Protein AF-A0A812YTY1-F1 (afdb_monomer_lite)

Foldseek 3Di:
DWKWWFFDDDDDDDDDDDDDDDDPPPPPPPDRPRDIDDDPAWDKDADQAWWWTWTKFWFAWWQFEAALKFGTGTWAIDTDGGDTDHHRDIWTWHHWHYWAYFHNPDDQLDWGWTGWICWTDTHPDIIKTIWTITYNNRQAIGDISYTTHGGPPD

Sequence (154 aa):
KFLLALQLASAVKFRAVSNSSAEIDTFVDNYRRSEVVQFTESGTWEADFTGCLEVLVVGGGGGGGGRSGGGGAGGGLIHHPCYQVTKGTKYDVVVGAGGDGGKGNAGLGQKSDGKSGQDSKFADLVAKGGGGGGSDGTKKGKNGGSGGGGKYGK

Structure (mmCIF, N/CA/C/O backbone):
data_AF-A0A812YTY1-F1
#
_entry.id   AF-A0A812YTY1-F1
#
loop_
_atom_site.group_PDB
_atom_site.id
_atom_site.type_symbol
_atom_site.label_atom_id
_atom_site.label_alt_id
_atom_site.label_comp_id
_atom_site.label_asym_id
_atom_site.label_entity_id
_atom_site.label_seq_id
_atom_site.pdbx_PDB_ins_code
_atom_site.Cartn_x
_atom_site.Cartn_y
_atom_site.Cartn_z
_atom_site.occupancy
_atom_site.B_iso_or_equiv
_atom_site.auth_seq_id
_atom_site.auth_comp_id
_atom_site.auth_asym_id
_atom_site.auth_atom_id
_atom_site.pdbx_PDB_model_num
ATOM 1 N N . LYS A 1 1 ? -2.592 3.374 -3.216 1.00 37.31 1 LYS A N 1
ATOM 2 C CA . LYS A 1 1 ? -3.836 4.111 -2.875 1.00 37.31 1 LYS A CA 1
ATOM 3 C C . LYS A 1 1 ? -4.658 3.171 -2.010 1.00 37.31 1 LYS A C 1
ATOM 5 O O . LYS A 1 1 ? -4.946 2.081 -2.481 1.00 37.31 1 LYS A O 1
ATOM 10 N N . PHE A 1 2 ? -4.909 3.539 -0.760 1.00 42.16 2 PHE A N 1
ATOM 11 C CA . PHE A 1 2 ? -5.519 2.692 0.269 1.00 42.16 2 PHE A CA 1
ATOM 12 C C . PHE A 1 2 ? -6.895 3.260 0.623 1.00 42.16 2 PHE A C 1
ATOM 14 O O . PHE A 1 2 ? -7.041 4.478 0.601 1.00 42.16 2 PHE A O 1
ATOM 21 N N . LEU A 1 3 ? -7.887 2.428 0.936 1.00 39.59 3 LEU A N 1
ATOM 22 C CA . LEU A 1 3 ? -9.234 2.889 1.288 1.00 39.59 3 LEU A CA 1
ATOM 23 C C . LEU A 1 3 ? -9.651 2.184 2.587 1.00 39.59 3 LEU A C 1
ATOM 25 O O . LEU A 1 3 ? -9.839 0.976 2.578 1.00 39.59 3 LEU A O 1
ATOM 29 N N . LEU A 1 4 ? -9.752 2.884 3.717 1.00 44.88 4 LEU A N 1
ATOM 30 C CA . LEU A 1 4 ? -10.325 2.312 4.941 1.00 44.88 4 LEU A CA 1
ATOM 31 C C . LEU A 1 4 ? -11.808 2.682 4.961 1.00 44.88 4 LEU A C 1
ATOM 33 O O . LEU A 1 4 ? -12.124 3.864 5.044 1.00 44.88 4 LEU A O 1
ATOM 37 N N . ALA A 1 5 ? -12.717 1.716 4.857 1.00 40.62 5 ALA A N 1
ATOM 38 C CA . ALA A 1 5 ? -14.149 1.974 4.984 1.00 40.62 5 ALA A CA 1
ATOM 39 C C . ALA A 1 5 ? -14.580 1.643 6.419 1.00 40.62 5 ALA A C 1
ATOM 41 O O . ALA A 1 5 ? -14.671 0.484 6.807 1.00 40.62 5 ALA A O 1
ATOM 42 N N . LEU A 1 6 ? -14.811 2.659 7.249 1.00 41.03 6 LEU A N 1
ATOM 43 C CA . LEU A 1 6 ? -15.342 2.471 8.596 1.00 41.03 6 LEU A CA 1
ATOM 44 C C . LEU A 1 6 ? -16.842 2.190 8.476 1.00 41.03 6 LEU A C 1
ATOM 46 O O . LEU A 1 6 ? -17.587 3.046 8.004 1.00 41.03 6 LEU A O 1
ATOM 50 N N . GLN A 1 7 ? -17.313 1.030 8.929 1.00 40.16 7 GLN A N 1
ATOM 51 C CA . GLN A 1 7 ? -18.743 0.789 9.120 1.00 40.16 7 GLN A CA 1
ATOM 52 C C . GLN A 1 7 ? -18.986 0.406 10.581 1.00 40.16 7 GLN A C 1
ATOM 54 O O . GLN A 1 7 ? -18.857 -0.751 10.970 1.00 40.16 7 GLN A O 1
ATOM 59 N N . LEU A 1 8 ? -19.295 1.406 11.413 1.00 42.84 8 LEU A N 1
ATOM 60 C CA . LEU A 1 8 ? -19.489 1.229 12.853 1.00 42.84 8 LEU A CA 1
ATOM 61 C C . LEU A 1 8 ? -20.870 0.661 13.182 1.00 42.84 8 LEU A C 1
ATOM 63 O O . LEU A 1 8 ? -21.896 1.212 12.779 1.00 42.84 8 LEU A O 1
ATOM 67 N N . ALA A 1 9 ? -20.900 -0.410 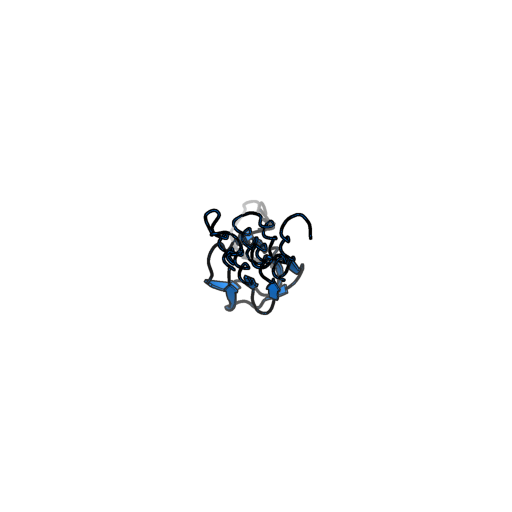13.975 1.00 41.91 9 ALA A N 1
ATOM 68 C CA . ALA A 1 9 ? -22.123 -0.937 14.566 1.00 41.91 9 ALA A CA 1
ATOM 69 C C . ALA A 1 9 ? -22.506 -0.157 15.847 1.00 41.91 9 ALA A C 1
ATOM 71 O O . ALA A 1 9 ? -21.745 -0.096 16.807 1.00 41.91 9 ALA A O 1
ATOM 72 N N . SER A 1 10 ? -23.706 0.434 15.792 1.00 45.94 10 SER A N 1
ATOM 73 C CA . SER A 1 10 ? -24.589 1.040 16.810 1.00 45.94 10 SER A CA 1
ATOM 74 C C . SER A 1 10 ? -24.168 1.050 18.295 1.00 45.94 10 SER A C 1
ATOM 76 O O . SER A 1 10 ? -24.121 0.007 18.943 1.00 45.94 10 SER A O 1
ATOM 78 N N . ALA A 1 11 ? -24.101 2.248 18.893 1.00 41.00 11 ALA A N 1
ATOM 79 C CA . ALA A 1 11 ? -24.299 2.452 20.332 1.00 41.00 11 ALA A CA 1
ATOM 80 C C . ALA A 1 11 ? -25.338 3.562 20.577 1.00 41.00 11 ALA A C 1
ATOM 82 O O . ALA A 1 11 ? -25.187 4.688 20.106 1.00 41.00 11 ALA A O 1
ATOM 83 N N . VAL A 1 12 ? -26.393 3.233 21.328 1.00 37.69 12 VAL A N 1
ATOM 84 C CA . VAL A 1 12 ? -27.482 4.148 21.700 1.00 37.69 12 VAL A CA 1
ATOM 85 C C . VAL A 1 12 ? -27.054 4.957 22.923 1.00 37.69 12 VAL A C 1
ATOM 87 O O . VAL A 1 12 ? -26.689 4.377 23.945 1.00 37.69 12 VAL A O 1
ATOM 90 N N . LYS A 1 13 ? -27.114 6.292 22.859 1.00 43.34 13 LYS A N 1
ATOM 91 C CA . LYS A 1 13 ? -26.911 7.151 24.035 1.00 43.34 13 LYS A CA 1
ATOM 92 C C . LYS A 1 13 ? -28.178 7.952 24.314 1.00 43.34 13 LYS A C 1
ATOM 94 O O . LYS A 1 13 ? -28.502 8.881 23.585 1.00 43.34 13 LYS A O 1
ATOM 99 N N . PHE A 1 14 ? -28.880 7.597 25.386 1.00 39.19 14 PHE A N 1
ATOM 100 C CA . PHE A 1 14 ? -30.018 8.362 25.888 1.00 39.19 14 PHE A CA 1
ATOM 101 C C . PHE A 1 14 ? -29.511 9.520 26.752 1.00 39.19 14 PHE A C 1
ATOM 103 O O . PHE A 1 14 ? -28.747 9.304 27.694 1.00 39.19 14 PHE A O 1
ATOM 110 N N . ARG A 1 15 ? -29.949 10.749 26.469 1.00 45.38 15 ARG A N 1
ATOM 111 C CA . ARG A 1 15 ? -29.855 11.856 27.426 1.00 45.38 15 ARG A CA 1
ATOM 112 C C . ARG A 1 15 ? -31.270 12.308 27.751 1.00 45.38 15 ARG A C 1
ATOM 114 O O . ARG A 1 15 ? -31.932 12.897 26.907 1.00 45.38 15 ARG A O 1
ATOM 121 N N . ALA A 1 16 ? -31.730 12.019 28.964 1.00 34.53 16 ALA A N 1
ATOM 122 C CA . ALA A 1 16 ? -32.980 12.578 29.454 1.00 34.53 16 ALA A CA 1
ATOM 123 C C . ALA A 1 16 ? -32.781 14.078 29.724 1.00 34.53 16 ALA A C 1
ATOM 125 O O . ALA A 1 16 ? -31.892 14.461 30.485 1.00 34.53 16 ALA A O 1
ATOM 126 N N . VAL A 1 17 ? -33.600 14.918 29.094 1.00 43.62 17 VAL A N 1
ATOM 127 C CA . VAL A 1 17 ? -33.818 16.306 29.508 1.00 43.62 17 VAL A CA 1
ATOM 128 C C . VAL A 1 17 ? -35.275 16.384 29.933 1.00 43.62 17 VAL A C 1
ATOM 130 O O . VAL A 1 17 ? -36.168 16.181 29.117 1.00 43.62 17 VAL A O 1
ATOM 133 N N . SER A 1 18 ? -35.529 16.622 31.216 1.00 51.03 18 SER A N 1
ATOM 134 C CA . SER A 1 18 ? -36.877 16.901 31.701 1.00 51.03 18 SER A CA 1
ATOM 135 C C . SER A 1 18 ? -37.107 18.410 31.711 1.00 51.03 18 SER A C 1
ATOM 137 O O . SER A 1 18 ? -36.441 19.106 32.476 1.00 51.03 18 SER A O 1
ATOM 139 N N . ASN A 1 19 ? -38.053 18.906 30.909 1.00 39.06 19 ASN A N 1
ATOM 140 C CA . ASN A 1 19 ? -39.060 19.852 31.397 1.00 39.06 19 ASN A CA 1
ATOM 141 C C . ASN A 1 19 ? -40.196 20.100 30.392 1.00 39.06 19 ASN A C 1
ATOM 143 O O . ASN A 1 19 ? -39.958 20.328 29.214 1.00 39.06 19 ASN A O 1
ATOM 147 N N . SER A 1 20 ? -41.414 20.053 30.943 1.00 46.59 20 SER A N 1
ATOM 148 C CA . SER A 1 20 ? -42.704 20.606 30.496 1.00 46.59 20 SER A CA 1
ATOM 149 C C . SER A 1 20 ? -43.055 20.651 28.994 1.00 46.59 20 SER A C 1
ATOM 151 O O . SER A 1 20 ? -42.545 21.471 28.239 1.00 46.59 20 SER A O 1
ATOM 153 N N . SER A 1 21 ? -44.085 19.864 28.651 1.00 48.25 21 SER A N 1
ATOM 154 C CA . SER A 1 21 ? -45.193 20.187 27.726 1.00 48.25 21 SER A CA 1
ATOM 155 C C . SER A 1 21 ? -44.910 20.548 26.260 1.00 48.25 21 SER A C 1
ATOM 157 O O . SER A 1 21 ? -45.734 21.230 25.655 1.00 48.25 21 SER A O 1
ATOM 159 N N . ALA A 1 22 ? -43.832 20.067 25.649 1.00 41.19 22 ALA A N 1
ATOM 160 C CA . ALA A 1 22 ? -43.678 20.123 24.194 1.00 41.19 22 ALA A CA 1
ATOM 161 C C . ALA A 1 22 ? -43.409 18.719 23.652 1.00 41.19 22 ALA A C 1
ATOM 163 O O . ALA A 1 22 ? -42.606 17.980 24.224 1.00 41.19 22 ALA A O 1
ATOM 164 N N . GLU A 1 23 ? -44.137 18.342 22.599 1.00 38.59 23 GLU A N 1
ATOM 165 C CA . GLU A 1 23 ? -43.997 17.062 21.907 1.00 38.59 23 GLU A CA 1
ATOM 166 C C . GLU A 1 23 ? -42.523 16.781 21.613 1.00 38.59 23 GLU A C 1
ATOM 168 O O . GLU A 1 23 ? -41.834 17.563 20.956 1.00 38.59 23 GLU A O 1
ATOM 173 N N . ILE A 1 24 ? -42.029 15.664 22.144 1.00 43.47 24 ILE A N 1
ATOM 174 C CA . ILE A 1 24 ? -40.699 15.177 21.813 1.00 43.47 24 ILE A CA 1
ATOM 175 C C . ILE A 1 24 ? -40.827 14.524 20.440 1.00 43.47 24 ILE A C 1
ATOM 177 O O . ILE A 1 24 ? -41.138 13.337 20.335 1.00 43.47 24 ILE A O 1
ATO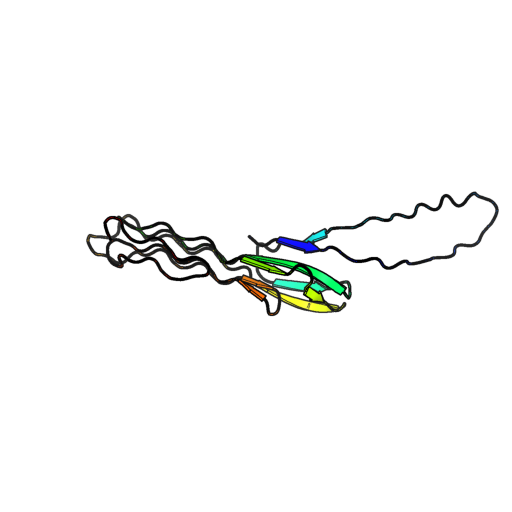M 181 N N . ASP A 1 25 ? -40.581 15.308 19.394 1.00 40.66 25 ASP A N 1
ATOM 182 C CA . ASP A 1 25 ? -40.169 14.754 18.112 1.00 40.66 25 ASP A CA 1
ATOM 183 C C . ASP A 1 25 ? -38.796 14.115 18.338 1.00 40.66 25 ASP A C 1
ATOM 185 O O . ASP A 1 25 ? -37.765 14.780 18.485 1.00 40.66 25 ASP A O 1
ATOM 189 N N . THR A 1 26 ? -38.799 12.798 18.519 1.00 42.69 26 THR A N 1
ATOM 190 C CA . THR A 1 26 ? -37.569 12.026 18.652 1.00 42.69 26 THR A CA 1
ATOM 191 C C . THR A 1 26 ? -36.920 11.972 17.278 1.00 42.69 26 THR A C 1
ATOM 193 O O . THR A 1 26 ? -37.087 11.008 16.537 1.00 42.69 26 THR A O 1
ATOM 196 N N . PHE A 1 27 ? -36.126 12.990 16.942 1.00 41.47 27 PHE A N 1
ATOM 197 C CA . PHE A 1 27 ? -35.129 12.855 15.887 1.00 41.47 27 PHE A CA 1
ATOM 198 C C . PHE A 1 27 ? -34.069 11.861 16.371 1.00 41.47 27 PHE A C 1
ATOM 200 O O . PHE A 1 27 ? -33.058 12.198 16.988 1.00 41.47 27 PHE A O 1
ATOM 207 N N . VAL A 1 28 ? -34.353 10.579 16.147 1.00 47.62 28 VAL A N 1
ATOM 208 C CA . VAL A 1 28 ? -33.346 9.530 16.155 1.00 47.62 28 VAL A CA 1
ATOM 209 C C . VAL A 1 28 ? -32.536 9.735 14.887 1.00 47.62 28 VAL A C 1
ATOM 211 O O . VAL A 1 28 ? -32.875 9.202 13.830 1.00 47.62 28 VAL A O 1
ATOM 214 N N . ASP A 1 29 ? -31.450 10.495 14.983 1.00 45.25 29 ASP A N 1
ATOM 215 C CA . ASP A 1 29 ? -30.431 10.482 13.941 1.00 45.25 29 ASP A CA 1
ATOM 216 C C . ASP A 1 29 ? -29.727 9.115 13.973 1.00 45.25 29 ASP A C 1
ATOM 218 O O . ASP A 1 29 ? -28.633 8.942 14.509 1.00 45.25 29 ASP A O 1
ATOM 222 N N . ASN A 1 30 ? -30.375 8.109 13.378 1.00 45.28 30 ASN A N 1
ATOM 223 C CA . ASN A 1 30 ? -29.799 6.827 12.976 1.00 45.28 30 ASN A CA 1
ATOM 224 C C . ASN A 1 30 ? -28.844 7.046 11.794 1.00 45.28 30 ASN A C 1
ATOM 226 O O . ASN A 1 30 ? -28.986 6.433 10.734 1.00 45.28 30 ASN A O 1
ATOM 230 N N . TYR A 1 31 ? -27.864 7.937 11.932 1.00 39.31 31 TYR A N 1
ATOM 231 C CA . TYR A 1 31 ? -26.844 8.053 10.907 1.00 39.31 31 TYR A CA 1
ATOM 232 C C . TYR A 1 31 ? -25.882 6.875 11.056 1.00 39.31 31 TYR A C 1
ATOM 234 O O . TYR A 1 31 ? -25.001 6.865 11.916 1.00 39.31 31 TYR A O 1
ATOM 242 N N . ARG A 1 32 ? -26.028 5.878 10.173 1.00 49.00 32 ARG A N 1
ATOM 243 C CA . ARG A 1 32 ? -24.898 5.043 9.751 1.00 49.00 32 ARG A CA 1
ATOM 244 C C . ARG A 1 32 ? -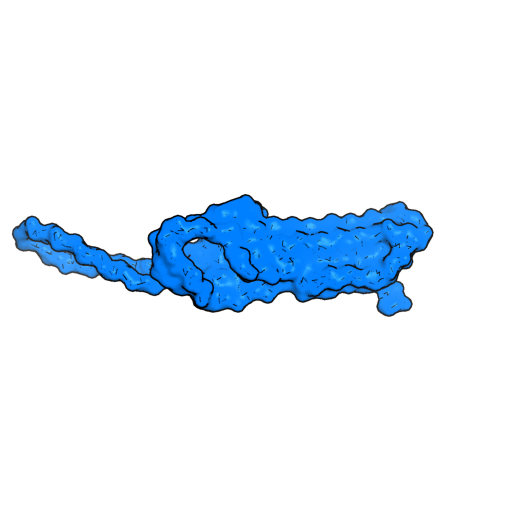23.846 5.989 9.178 1.00 49.00 32 ARG A C 1
ATOM 246 O O . ARG A 1 32 ? -23.849 6.271 7.984 1.00 49.00 32 ARG A O 1
ATOM 253 N N . ARG A 1 33 ? -22.966 6.531 10.017 1.00 49.97 33 ARG A N 1
ATOM 254 C CA . ARG A 1 33 ? -21.758 7.179 9.516 1.00 49.97 33 ARG A CA 1
ATOM 255 C C . ARG A 1 33 ? -20.838 6.071 9.028 1.00 49.97 33 ARG A C 1
ATOM 257 O O . ARG A 1 33 ? -20.133 5.448 9.814 1.00 49.97 33 ARG A O 1
ATOM 264 N N . SER A 1 34 ? -20.907 5.792 7.731 1.00 54.06 34 SER A N 1
ATOM 265 C CA . SER A 1 34 ? -19.803 5.151 7.035 1.00 54.06 34 SER A CA 1
ATOM 266 C C . SER A 1 34 ? -18.759 6.231 6.777 1.00 54.06 34 SER A C 1
ATOM 268 O O . SER A 1 34 ? -18.911 7.036 5.855 1.00 54.06 34 SER A O 1
ATOM 270 N N . GLU A 1 35 ? -17.756 6.325 7.640 1.00 68.69 35 GLU A N 1
ATOM 271 C CA . GLU A 1 35 ? -16.650 7.253 7.432 1.00 68.69 35 GLU A CA 1
ATOM 272 C C . GLU A 1 35 ? -15.541 6.522 6.683 1.00 68.69 35 GLU A C 1
ATOM 274 O O . GLU A 1 35 ? -15.022 5.512 7.142 1.00 68.69 35 GLU A O 1
ATOM 279 N N . VAL A 1 36 ? -15.188 6.985 5.488 1.00 74.88 36 VAL A N 1
ATOM 280 C CA . VAL A 1 36 ? -14.049 6.412 4.770 1.00 74.88 36 VAL A CA 1
ATOM 281 C C . VAL A 1 36 ? -12.809 7.204 5.156 1.00 74.88 36 VAL A C 1
ATOM 283 O O . VAL A 1 36 ? -12.702 8.385 4.831 1.00 74.88 36 VAL A O 1
ATOM 286 N N . VAL A 1 37 ? -11.862 6.552 5.824 1.00 81.25 37 VAL A N 1
ATOM 287 C CA . VAL A 1 37 ? -10.561 7.136 6.150 1.00 81.25 37 VAL A CA 1
ATOM 288 C C . VAL A 1 37 ? -9.555 6.663 5.104 1.00 81.25 37 VAL A C 1
ATOM 290 O O . VAL A 1 37 ? -9.265 5.480 4.968 1.00 81.25 37 VAL A O 1
ATOM 293 N N . GLN A 1 38 ? -9.004 7.573 4.312 1.00 83.19 38 GLN A N 1
ATOM 294 C CA . GLN A 1 38 ? -8.022 7.217 3.290 1.00 83.19 38 GLN A CA 1
ATOM 295 C C . GLN A 1 38 ? -6.627 7.682 3.700 1.00 83.19 38 GLN A C 1
ATOM 297 O O . GLN A 1 38 ? -6.408 8.855 3.985 1.00 83.19 38 GLN A O 1
ATOM 302 N N . PHE A 1 39 ? -5.665 6.762 3.627 1.00 84.12 39 PHE A N 1
ATOM 303 C CA . PHE A 1 39 ? -4.251 7.062 3.814 1.00 84.12 39 PHE A CA 1
ATOM 304 C C . PHE A 1 39 ? -3.551 7.114 2.455 1.00 84.12 39 PHE A C 1
ATOM 306 O O . PHE A 1 39 ? -3.518 6.134 1.700 1.00 84.12 39 PHE A O 1
ATOM 313 N N . THR A 1 40 ? -2.997 8.280 2.124 1.00 84.38 40 THR A N 1
ATOM 314 C CA . THR A 1 40 ? -2.077 8.466 0.988 1.00 84.38 40 THR A CA 1
ATOM 315 C C . THR A 1 40 ? -0.620 8.546 1.424 1.00 84.38 40 THR A C 1
ATOM 317 O O . THR A 1 40 ? 0.265 8.428 0.583 1.00 84.38 40 THR A O 1
ATOM 320 N N . GLU A 1 41 ? -0.387 8.688 2.726 1.00 84.62 41 GLU A N 1
ATOM 321 C CA . GLU A 1 41 ? 0.919 8.715 3.372 1.00 84.62 41 GLU A CA 1
ATOM 322 C C . GLU A 1 41 ? 0.883 7.822 4.617 1.00 84.62 41 GLU A C 1
ATOM 324 O O . GLU A 1 41 ? -0.187 7.553 5.172 1.00 84.62 41 GLU A O 1
ATOM 329 N N . SER A 1 42 ? 2.048 7.321 5.023 1.00 90.19 42 SER A N 1
ATOM 330 C CA . SER A 1 42 ? 2.182 6.494 6.224 1.00 90.19 42 SER A CA 1
ATOM 331 C C . SER A 1 42 ? 1.928 7.310 7.491 1.00 90.19 42 SER A C 1
ATOM 333 O O . SER A 1 42 ? 2.213 8.504 7.544 1.00 90.19 42 SER A O 1
ATOM 335 N N . GLY A 1 43 ? 1.449 6.646 8.536 1.00 90.44 43 GLY A N 1
ATOM 336 C CA . GLY A 1 43 ? 1.165 7.277 9.813 1.00 90.44 43 GLY A CA 1
ATOM 337 C C . GLY A 1 43 ? 0.563 6.296 10.805 1.00 90.44 43 GLY A C 1
ATOM 338 O O . GLY A 1 43 ? 0.826 5.093 10.768 1.00 90.44 43 GLY A O 1
ATOM 339 N N . THR A 1 44 ? -0.272 6.821 11.688 1.00 89.50 44 THR A N 1
ATOM 340 C CA . THR A 1 44 ? -0.938 6.041 12.725 1.00 89.50 44 THR A CA 1
ATOM 341 C C . THR A 1 44 ? -2.410 6.412 12.745 1.00 89.50 44 THR A C 1
ATOM 343 O O . THR A 1 44 ? -2.755 7.589 12.653 1.00 89.50 44 THR A O 1
ATOM 346 N N . TRP A 1 45 ? -3.270 5.410 12.880 1.00 92.31 45 TRP A N 1
ATOM 347 C CA . TRP A 1 45 ? -4.701 5.590 13.088 1.00 92.31 45 TRP A CA 1
ATOM 348 C C . TRP A 1 45 ? -5.059 5.160 14.509 1.00 92.31 45 TRP A C 1
ATOM 350 O O . TRP A 1 45 ? -4.723 4.052 14.919 1.00 92.31 45 TRP A O 1
ATOM 360 N N . GLU A 1 46 ? -5.708 6.029 15.277 1.00 92.12 46 GLU A N 1
ATOM 361 C CA . GLU A 1 46 ? -6.206 5.695 16.613 1.00 92.12 46 GLU A CA 1
ATOM 362 C C . GLU A 1 46 ? -7.699 5.387 16.531 1.00 92.12 46 GLU A C 1
ATOM 364 O O . GLU A 1 46 ? -8.473 6.205 16.036 1.00 92.12 46 GLU A O 1
ATOM 369 N N . ALA A 1 47 ? -8.103 4.210 17.007 1.00 88.75 47 ALA A N 1
ATOM 370 C CA . ALA A 1 47 ? -9.506 3.824 16.997 1.00 88.75 47 ALA A CA 1
ATOM 371 C C . ALA A 1 47 ? -10.301 4.644 18.020 1.00 88.75 47 ALA A C 1
ATOM 373 O O . ALA A 1 47 ? -10.005 4.631 19.214 1.00 88.75 47 ALA A O 1
ATOM 374 N N . ASP A 1 48 ? -11.370 5.305 17.591 1.00 86.44 48 ASP A N 1
ATOM 375 C CA . ASP A 1 48 ? -12.291 6.044 18.463 1.00 86.44 48 ASP A CA 1
ATOM 376 C C . ASP A 1 48 ? -13.433 5.165 19.019 1.00 86.44 48 ASP A C 1
ATOM 378 O O . ASP A 1 48 ? -14.213 5.599 19.880 1.00 86.44 48 ASP A O 1
ATOM 382 N N . PHE A 1 49 ? -13.468 3.893 18.612 1.00 85.00 49 PHE A N 1
ATOM 383 C CA . PHE A 1 49 ? -14.455 2.881 18.984 1.00 85.00 49 PHE A CA 1
ATOM 384 C C . PHE A 1 49 ? -13.823 1.494 19.186 1.00 85.00 49 PHE A C 1
ATOM 386 O O . PHE A 1 49 ? -12.703 1.227 18.756 1.00 85.00 49 PHE A O 1
ATOM 393 N N . THR A 1 50 ? -14.581 0.601 19.826 1.00 87.75 50 THR A N 1
ATOM 394 C CA . THR A 1 50 ? -14.281 -0.835 19.891 1.00 87.75 50 THR A CA 1
ATOM 395 C C . THR A 1 50 ? -15.286 -1.580 19.027 1.00 87.75 50 THR A C 1
ATOM 397 O O . THR A 1 50 ? -16.490 -1.374 19.189 1.00 87.75 50 THR A O 1
ATOM 400 N N . GLY A 1 51 ? -14.818 -2.446 18.132 1.00 87.62 51 GLY A N 1
ATOM 401 C CA . GLY A 1 51 ? -15.692 -3.258 17.294 1.00 87.62 51 GLY A CA 1
ATOM 402 C C . GLY A 1 51 ? -15.069 -3.653 15.963 1.00 87.62 51 GLY A C 1
ATOM 403 O O . GLY A 1 51 ? -13.857 -3.751 15.818 1.00 87.62 51 GLY A O 1
ATOM 404 N N . CYS A 1 52 ? -15.939 -3.893 14.991 1.00 86.06 52 CYS A N 1
ATOM 405 C CA . CYS A 1 52 ? -15.593 -4.348 13.654 1.00 86.06 52 CYS A CA 1
ATOM 406 C C . CYS A 1 52 ? -15.256 -3.166 12.727 1.00 86.06 52 CYS A C 1
ATOM 408 O O . CYS A 1 52 ? -16.036 -2.220 12.632 1.00 86.06 52 CYS A O 1
ATOM 410 N N . LEU A 1 53 ? -14.122 -3.245 12.032 1.00 85.00 53 LEU A N 1
ATOM 411 C CA . LEU A 1 53 ? -13.660 -2.306 11.009 1.00 85.00 53 LEU A CA 1
ATOM 412 C C . LEU A 1 53 ? -13.476 -3.042 9.676 1.00 85.00 53 LEU A C 1
ATOM 414 O O . LEU A 1 53 ? -12.797 -4.066 9.633 1.00 85.00 53 LEU A O 1
ATOM 418 N N . GLU A 1 54 ? -14.011 -2.519 8.576 1.00 88.69 54 GLU A N 1
ATOM 419 C CA . GLU A 1 54 ? -13.695 -3.041 7.245 1.00 88.69 54 GLU A CA 1
ATOM 420 C C . GLU A 1 54 ? -12.387 -2.416 6.736 1.00 88.69 54 GLU A C 1
ATOM 422 O O . GLU A 1 54 ? -12.211 -1.197 6.690 1.00 88.69 54 GLU A O 1
ATOM 427 N N . VAL A 1 55 ? -11.433 -3.269 6.365 1.00 89.50 55 VAL A N 1
ATOM 428 C CA . VAL A 1 55 ? -10.089 -2.846 5.964 1.00 89.50 55 VAL A CA 1
ATOM 429 C C . VAL A 1 55 ? -9.797 -3.314 4.549 1.00 89.50 55 VAL A C 1
ATOM 431 O O . VAL A 1 55 ? -9.883 -4.504 4.248 1.00 89.50 55 VAL A O 1
ATOM 434 N N . LEU A 1 56 ? -9.382 -2.386 3.689 1.00 92.38 56 LEU A N 1
ATOM 435 C CA . LEU A 1 56 ? -8.834 -2.697 2.375 1.00 92.38 56 LEU A CA 1
ATOM 436 C C . LEU A 1 56 ? -7.389 -2.203 2.281 1.00 92.38 56 LEU A C 1
ATOM 438 O O . LEU A 1 56 ? -7.130 -1.002 2.218 1.00 92.38 56 LEU A O 1
ATOM 442 N N . VAL A 1 57 ? -6.453 -3.147 2.212 1.00 94.25 57 VAL A N 1
ATOM 443 C CA . VAL A 1 57 ? -5.015 -2.895 2.106 1.00 94.25 57 VAL A CA 1
ATOM 444 C C . VAL A 1 57 ? -4.555 -3.125 0.676 1.00 94.25 57 VAL A C 1
ATOM 446 O O . VAL A 1 57 ? -4.744 -4.215 0.146 1.00 94.25 57 VAL A O 1
ATOM 449 N N . VAL A 1 58 ? -3.923 -2.132 0.047 1.00 94.94 58 VAL A N 1
ATOM 450 C CA . VAL A 1 58 ? -3.418 -2.252 -1.334 1.00 94.94 58 VAL A CA 1
ATOM 451 C C . VAL A 1 58 ? -1.957 -1.836 -1.401 1.00 94.94 58 VAL A C 1
ATOM 453 O O . VAL A 1 58 ? -1.638 -0.687 -1.102 1.00 94.94 58 VAL A O 1
ATOM 456 N N . GLY A 1 59 ? -1.087 -2.756 -1.822 1.00 94.50 59 GLY A N 1
ATOM 457 C CA . GLY A 1 59 ? 0.341 -2.508 -2.019 1.00 94.50 59 GLY A CA 1
ATOM 458 C C . GLY A 1 59 ? 0.628 -1.465 -3.107 1.00 94.50 59 GLY A C 1
ATOM 459 O O . GLY A 1 59 ? -0.193 -1.212 -3.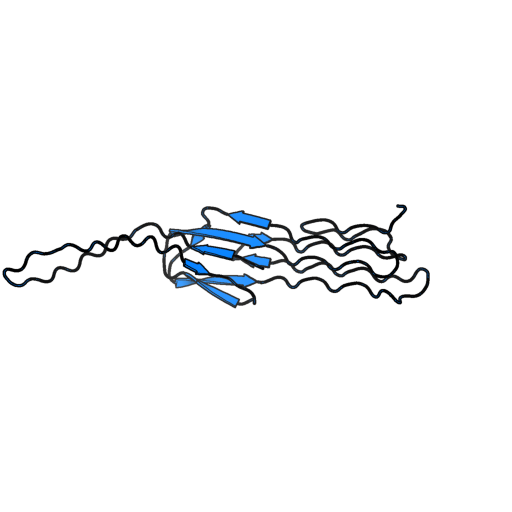994 1.00 94.50 59 GLY A O 1
ATOM 460 N N . GLY A 1 60 ? 1.821 -0.871 -3.081 1.00 95.62 60 GLY A N 1
ATOM 461 C CA . GLY A 1 60 ? 2.270 0.012 -4.158 1.00 95.62 60 GLY A CA 1
ATOM 462 C C . GLY A 1 60 ? 2.455 -0.764 -5.466 1.00 95.62 60 GLY A C 1
ATOM 463 O O . GLY A 1 60 ? 2.926 -1.897 -5.447 1.00 95.62 60 GLY A O 1
ATOM 464 N N . GLY A 1 61 ? 2.095 -0.182 -6.612 1.00 97.19 61 GLY A N 1
ATOM 465 C CA . GLY A 1 61 ? 2.348 -0.803 -7.921 1.00 97.19 61 GLY A CA 1
ATOM 466 C C . GLY A 1 61 ? 3.839 -0.812 -8.280 1.00 97.19 61 GLY A C 1
ATOM 467 O O . GLY A 1 61 ? 4.582 0.054 -7.834 1.00 97.19 61 GLY A O 1
ATOM 468 N N . GLY A 1 62 ? 4.290 -1.774 -9.079 1.00 97.94 62 GLY A N 1
ATOM 469 C CA . GLY A 1 62 ? 5.639 -1.814 -9.641 1.00 97.94 62 GLY A CA 1
ATOM 470 C C . GLY A 1 62 ? 5.790 -0.920 -10.874 1.00 97.94 62 GLY A C 1
ATOM 471 O O . GLY A 1 62 ? 4.832 -0.676 -11.606 1.00 97.94 62 GLY A O 1
ATOM 472 N N . GLY A 1 63 ? 7.011 -0.455 -11.127 1.00 97.69 63 GLY A N 1
ATOM 473 C CA . GLY A 1 63 ? 7.347 0.325 -12.317 1.00 97.69 63 GLY A CA 1
ATOM 474 C C . GLY A 1 63 ? 7.569 -0.551 -13.551 1.00 97.69 63 GLY A C 1
ATOM 475 O O . GLY A 1 63 ? 7.936 -1.721 -13.438 1.00 97.69 63 GLY A O 1
ATOM 476 N N . GLY A 1 64 ? 7.371 0.007 -14.746 1.00 96.25 64 GLY A N 1
ATOM 477 C CA . GLY A 1 64 ? 7.711 -0.661 -16.009 1.00 96.25 64 GLY A CA 1
ATOM 478 C C . GLY A 1 64 ? 9.217 -0.817 -16.212 1.00 96.25 64 GLY A C 1
ATOM 479 O O . GLY A 1 64 ? 10.002 -0.016 -15.708 1.00 96.25 64 GLY A O 1
ATOM 480 N N . GLY A 1 65 ? 9.627 -1.846 -16.950 1.00 94.81 65 GLY A N 1
ATOM 481 C CA . GLY A 1 65 ? 10.999 -2.001 -17.423 1.00 94.81 65 GLY A CA 1
ATOM 482 C C . GLY A 1 65 ? 11.380 -0.918 -18.432 1.00 94.81 65 GLY A C 1
ATOM 483 O O . GLY A 1 65 ? 10.523 -0.307 -19.064 1.00 94.81 65 GLY A O 1
ATOM 484 N N . GLY A 1 66 ? 12.682 -0.673 -18.570 1.00 92.31 66 GLY A N 1
ATOM 485 C CA . GLY A 1 66 ? 13.245 0.285 -19.520 1.00 92.31 66 GLY A CA 1
ATOM 486 C C . GLY A 1 66 ? 13.181 -0.211 -20.967 1.00 92.31 66 GLY A C 1
ATOM 487 O O . GLY A 1 66 ? 12.219 -0.852 -21.383 1.00 92.31 66 GLY A O 1
ATOM 488 N N . ARG A 1 67 ? 14.223 0.068 -21.763 1.00 88.81 67 ARG A N 1
ATOM 489 C CA . ARG A 1 67 ? 14.250 -0.288 -23.194 1.00 88.81 67 ARG A CA 1
ATOM 490 C C . ARG A 1 67 ? 13.857 -1.750 -23.430 1.00 88.81 67 ARG A C 1
ATOM 492 O O . ARG A 1 67 ? 14.408 -2.655 -22.797 1.00 88.81 67 ARG A O 1
ATOM 499 N N . SER A 1 68 ? 12.926 -1.954 -24.364 1.00 87.88 68 SER A N 1
ATOM 500 C CA . SER A 1 68 ? 12.383 -3.266 -24.735 1.00 87.88 68 SER A CA 1
ATOM 501 C C . SER A 1 68 ? 11.738 -4.048 -23.580 1.00 87.88 68 SER A C 1
ATOM 503 O O . SER A 1 68 ? 11.530 -5.250 -23.706 1.00 87.88 68 SER A O 1
ATOM 505 N N . GLY A 1 69 ? 11.455 -3.399 -22.451 1.00 91.12 69 GLY A N 1
ATOM 506 C CA . GLY A 1 69 ? 10.999 -4.043 -21.230 1.00 91.12 69 GLY A CA 1
ATOM 507 C C . GLY A 1 69 ? 9.499 -4.317 -21.161 1.00 91.12 69 GLY A C 1
ATOM 508 O O . GLY A 1 69 ? 8.718 -3.836 -21.979 1.00 91.12 69 GLY A O 1
ATOM 509 N N . GLY A 1 70 ? 9.112 -5.106 -20.161 1.00 94.06 70 GLY A N 1
ATOM 510 C CA . GLY A 1 70 ? 7.717 -5.381 -19.825 1.00 94.06 70 GLY A CA 1
ATOM 511 C C . GLY A 1 70 ? 7.111 -4.326 -18.900 1.00 94.06 70 GLY A C 1
ATOM 512 O O . GLY A 1 70 ? 7.824 -3.564 -18.245 1.00 94.06 70 GLY A O 1
ATOM 513 N N . GLY A 1 71 ? 5.781 -4.293 -18.813 1.00 95.50 71 GLY A N 1
ATOM 514 C CA . GLY A 1 71 ? 5.067 -3.438 -17.862 1.00 95.50 71 GLY A CA 1
ATOM 515 C C . GLY A 1 71 ? 5.321 -3.829 -16.400 1.00 95.50 71 GLY A C 1
ATOM 516 O O . GLY A 1 71 ? 5.650 -4.976 -16.095 1.00 95.50 71 GLY A O 1
ATOM 517 N N . GLY A 1 72 ? 5.166 -2.868 -15.488 1.00 96.44 72 GLY A N 1
ATOM 518 C CA . GLY A 1 72 ? 5.067 -3.148 -14.054 1.00 96.44 72 GLY A CA 1
ATOM 519 C C . GLY A 1 72 ? 3.688 -3.707 -13.706 1.00 96.44 72 GLY A C 1
ATOM 520 O O . GLY A 1 72 ? 2.769 -3.643 -14.523 1.00 96.44 72 GLY A O 1
ATOM 521 N N . ALA A 1 73 ? 3.536 -4.257 -12.505 1.00 97.38 73 ALA A N 1
ATOM 522 C CA . ALA A 1 73 ? 2.274 -4.837 -12.048 1.00 97.38 73 ALA A CA 1
ATOM 523 C C . ALA A 1 73 ? 1.622 -4.032 -10.917 1.00 97.38 73 ALA A C 1
ATOM 525 O O . ALA A 1 73 ? 2.282 -3.260 -10.225 1.00 97.38 73 ALA A O 1
ATOM 526 N N . GLY A 1 74 ? 0.323 -4.234 -10.691 1.00 93.69 74 GLY A N 1
ATOM 527 C CA . GLY A 1 74 ? -0.361 -3.701 -9.510 1.00 93.69 74 GLY A CA 1
ATOM 528 C C . GLY A 1 74 ? 0.192 -4.279 -8.202 1.00 93.69 74 GLY A C 1
ATOM 529 O O . GLY A 1 74 ? 0.841 -5.327 -8.190 1.00 93.69 74 GLY A O 1
ATOM 530 N N . GLY A 1 75 ? -0.057 -3.588 -7.089 1.00 94.12 75 GLY A N 1
ATOM 531 C CA . GLY A 1 75 ? 0.151 -4.167 -5.765 1.00 94.12 75 GLY A CA 1
ATOM 532 C C . GLY A 1 75 ? -0.884 -5.247 -5.457 1.00 94.12 75 GLY A C 1
ATOM 533 O O . GLY A 1 75 ? -1.956 -5.290 -6.057 1.00 94.12 75 GLY A O 1
ATOM 534 N N . GLY A 1 76 ? -0.558 -6.117 -4.508 1.00 90.56 76 GLY A N 1
ATOM 535 C CA . GLY A 1 76 ? -1.509 -7.050 -3.922 1.00 90.56 76 GLY A CA 1
ATOM 536 C C . GLY A 1 76 ? -2.598 -6.317 -3.144 1.00 90.56 76 GLY A C 1
ATOM 537 O O . GLY A 1 76 ? -2.420 -5.167 -2.735 1.00 90.56 76 GLY A O 1
ATOM 538 N N . LEU A 1 77 ? -3.712 -7.008 -2.932 1.00 92.75 77 LEU A N 1
ATOM 539 C CA . LEU A 1 77 ? -4.885 -6.501 -2.235 1.00 92.75 77 LEU A CA 1
ATOM 540 C C . LEU A 1 77 ? -5.261 -7.467 -1.113 1.00 92.75 77 LEU A C 1
ATOM 542 O O . LEU A 1 77 ? -5.303 -8.677 -1.323 1.00 92.75 77 LEU A O 1
ATOM 546 N N . ILE A 1 78 ? -5.546 -6.922 0.064 1.00 93.38 78 ILE A N 1
ATOM 547 C CA . ILE A 1 78 ? -6.168 -7.641 1.174 1.00 93.38 78 ILE A CA 1
ATOM 548 C C . ILE A 1 78 ? -7.465 -6.923 1.496 1.00 93.38 78 ILE A C 1
ATOM 550 O O . ILE A 1 78 ? -7.453 -5.734 1.797 1.00 93.38 78 ILE A O 1
ATOM 554 N N . HIS A 1 79 ? -8.568 -7.659 1.458 1.00 91.81 79 HIS A N 1
ATOM 555 C CA . HIS A 1 79 ? -9.861 -7.202 1.944 1.00 91.81 79 HIS A CA 1
ATOM 556 C C . HIS A 1 79 ? -10.199 -7.978 3.212 1.00 91.81 79 HIS A C 1
ATOM 558 O O . HIS A 1 79 ? -10.218 -9.208 3.203 1.00 91.81 79 HIS A O 1
ATOM 564 N N . HIS A 1 80 ? -10.411 -7.255 4.306 1.00 90.06 80 HIS A N 1
ATOM 565 C CA . HIS A 1 80 ? -10.776 -7.814 5.595 1.00 90.06 80 HIS A CA 1
ATOM 566 C C . HIS A 1 80 ? -12.103 -7.187 6.042 1.00 90.06 80 HIS A C 1
ATOM 568 O O . HIS A 1 80 ? -12.104 -6.066 6.552 1.00 90.06 80 HIS A O 1
ATOM 574 N N . PRO A 1 81 ? -13.241 -7.882 5.872 1.00 86.62 81 PRO A N 1
ATOM 575 C CA . PRO A 1 81 ? -14.562 -7.292 6.091 1.00 86.62 81 PRO A CA 1
ATOM 576 C C . PRO A 1 81 ? -14.851 -6.978 7.564 1.00 86.62 81 PRO A C 1
ATOM 578 O O . PRO A 1 81 ? -15.755 -6.202 7.851 1.00 86.62 81 PRO A O 1
ATOM 581 N N . CYS A 1 82 ? -14.113 -7.586 8.503 1.00 89.06 82 CYS A N 1
ATOM 582 C CA . CYS A 1 82 ? -14.323 -7.354 9.929 1.00 89.06 82 CYS A CA 1
ATOM 583 C C . CYS A 1 82 ? -13.057 -7.491 10.783 1.00 89.06 82 CYS A C 1
ATOM 585 O O . CYS A 1 82 ? -12.856 -8.487 11.475 1.00 89.06 82 CYS A O 1
ATOM 587 N N . TYR A 1 83 ? -12.169 -6.504 10.709 1.00 90.75 83 TYR A N 1
ATOM 588 C CA . TYR A 1 83 ? -10.983 -6.398 11.554 1.00 90.75 83 TYR A CA 1
ATOM 589 C C . TYR A 1 83 ? -11.369 -5.856 12.936 1.00 90.75 83 TYR A C 1
ATOM 591 O O . TYR A 1 83 ? -11.997 -4.805 13.033 1.00 90.75 83 TYR A O 1
ATOM 599 N N . GLN A 1 84 ? -11.038 -6.574 14.009 1.00 93.06 84 GLN A N 1
ATOM 600 C CA . GLN A 1 84 ? -11.405 -6.143 15.360 1.00 93.06 84 GLN A CA 1
ATOM 601 C C . GLN A 1 84 ? -10.471 -5.036 15.844 1.00 93.06 84 GLN A C 1
ATOM 603 O O . GLN A 1 84 ? -9.251 -5.204 15.855 1.00 93.06 84 GLN A O 1
ATOM 608 N N . VAL A 1 85 ? -11.051 -3.921 16.281 1.00 92.44 85 VAL A N 1
ATOM 609 C CA . VAL A 1 85 ? -10.320 -2.795 16.861 1.00 92.44 85 VAL A CA 1
ATOM 610 C C . VAL A 1 85 ? -10.810 -2.479 18.265 1.00 92.44 85 VAL A C 1
ATOM 612 O O . VAL A 1 85 ? -11.961 -2.746 18.610 1.00 92.44 85 VAL A O 1
ATOM 615 N N . THR A 1 86 ? -9.934 -1.887 19.072 1.00 93.00 86 THR A N 1
ATOM 616 C CA . THR A 1 86 ? -10.234 -1.475 20.445 1.00 93.00 86 THR A CA 1
ATOM 617 C C . THR A 1 86 ? -10.042 0.024 20.581 1.00 93.00 86 THR A C 1
ATOM 619 O O . THR A 1 86 ? -8.990 0.550 20.216 1.00 93.00 86 THR A O 1
ATOM 622 N N . LYS A 1 87 ? -11.024 0.708 21.170 1.00 88.75 87 LYS A N 1
ATOM 623 C CA . LYS A 1 87 ? -10.983 2.154 21.391 1.00 88.75 87 LYS A CA 1
ATOM 624 C C . LYS A 1 87 ? -9.697 2.582 22.105 1.00 88.75 87 LYS A C 1
ATOM 626 O O . LYS A 1 87 ? -9.297 1.964 23.087 1.00 88.75 87 LYS A O 1
ATOM 631 N N . GLY A 1 88 ? -9.082 3.659 21.624 1.00 91.56 88 GLY A N 1
ATOM 632 C CA . GLY A 1 88 ? -7.822 4.218 22.116 1.00 91.56 88 GLY A CA 1
ATOM 633 C C . GLY A 1 88 ? -6.576 3.449 21.666 1.00 91.56 88 GLY A C 1
ATOM 634 O O . GLY A 1 88 ? -5.460 3.858 21.978 1.00 91.56 88 GLY A O 1
ATOM 635 N N . THR A 1 89 ? -6.731 2.338 20.936 1.00 95.12 89 THR A N 1
ATOM 636 C CA . THR A 1 89 ? -5.590 1.608 20.375 1.00 95.12 89 THR A CA 1
ATOM 637 C C . THR A 1 89 ? -5.102 2.304 19.113 1.00 95.12 89 THR A C 1
ATOM 639 O O . THR A 1 89 ? -5.892 2.670 18.241 1.00 95.12 89 THR A O 1
ATOM 642 N N . LYS A 1 90 ? -3.781 2.466 19.017 1.00 94.81 90 LYS A N 1
ATOM 643 C CA . LYS A 1 90 ? -3.089 3.016 17.853 1.00 94.81 90 LYS A CA 1
ATOM 644 C C . LYS A 1 90 ? -2.642 1.891 16.928 1.00 94.81 90 LYS A C 1
ATOM 646 O O . LYS A 1 90 ? -1.949 0.974 17.359 1.00 94.81 90 LYS A O 1
ATOM 651 N N . TYR A 1 91 ? -3.017 1.993 15.662 1.00 93.00 91 TYR A N 1
ATOM 652 C CA . TYR A 1 91 ? -2.693 1.045 14.607 1.00 93.00 91 TYR A CA 1
ATOM 653 C C . TYR A 1 91 ? -1.741 1.693 13.606 1.00 93.00 91 TYR A C 1
ATOM 655 O O . TYR A 1 91 ? -2.014 2.773 13.075 1.00 93.00 91 TYR A O 1
ATOM 663 N N . ASP A 1 92 ? -0.624 1.020 13.339 1.00 93.19 92 ASP A N 1
ATOM 664 C CA . ASP A 1 92 ? 0.335 1.460 12.329 1.00 93.19 92 ASP A CA 1
ATOM 665 C C . ASP A 1 92 ? -0.267 1.354 10.930 1.00 93.19 92 ASP A C 1
ATOM 667 O O . ASP A 1 92 ? -0.776 0.296 10.538 1.00 93.19 92 ASP A O 1
ATOM 671 N N . VAL A 1 93 ? -0.116 2.423 10.151 1.00 94.62 93 VAL A N 1
ATOM 672 C CA . VAL A 1 93 ? -0.487 2.464 8.740 1.00 94.62 93 VAL A CA 1
ATOM 673 C C . VAL A 1 93 ? 0.752 2.762 7.907 1.00 94.62 93 VAL A C 1
ATOM 675 O O . VAL A 1 93 ? 1.390 3.802 8.058 1.00 94.62 93 VAL A O 1
ATOM 678 N N . VAL A 1 94 ? 1.087 1.855 6.992 1.00 94.50 94 VAL A N 1
ATOM 679 C CA . VAL A 1 94 ? 2.159 2.062 6.013 1.00 94.50 94 VAL A CA 1
ATOM 680 C C . VAL A 1 94 ? 1.543 2.125 4.629 1.00 94.50 94 VAL A C 1
ATOM 682 O O . VAL A 1 94 ? 0.896 1.174 4.189 1.00 94.50 94 VAL A O 1
ATOM 685 N N . VAL A 1 95 ? 1.787 3.225 3.922 1.00 91.75 95 VAL A N 1
ATOM 686 C CA . VAL A 1 95 ? 1.415 3.360 2.515 1.00 91.75 95 VAL A CA 1
ATOM 687 C C . VAL A 1 95 ? 2.640 3.067 1.663 1.00 91.75 95 VAL A C 1
ATOM 689 O O . VAL A 1 95 ? 3.609 3.824 1.629 1.00 91.75 95 VAL A O 1
ATOM 692 N N . GLY A 1 96 ? 2.591 1.938 0.969 1.00 94.50 96 GLY A N 1
ATOM 693 C CA . GLY A 1 96 ? 3.638 1.498 0.067 1.00 94.50 96 GLY A CA 1
ATOM 694 C C . GLY A 1 96 ? 3.733 2.405 -1.155 1.00 94.50 96 GLY A C 1
ATOM 695 O O . GLY A 1 96 ? 2.763 2.587 -1.896 1.00 94.50 96 GLY A O 1
ATOM 696 N N . ALA A 1 97 ? 4.923 2.953 -1.385 1.00 95.31 97 ALA A N 1
ATOM 697 C CA . ALA A 1 97 ? 5.223 3.727 -2.579 1.00 95.31 97 ALA A CA 1
ATOM 698 C C . ALA A 1 97 ? 5.145 2.867 -3.852 1.00 95.31 97 ALA A C 1
ATOM 700 O O . ALA A 1 97 ? 5.426 1.664 -3.839 1.00 95.31 97 ALA A O 1
ATOM 701 N N . GLY A 1 98 ? 4.803 3.504 -4.972 1.00 96.00 98 GLY A N 1
ATOM 702 C CA . GLY A 1 98 ? 4.972 2.898 -6.289 1.00 96.00 98 GLY A CA 1
ATOM 703 C C . GLY A 1 98 ? 6.453 2.702 -6.631 1.00 96.00 98 GLY A C 1
ATOM 704 O O . GLY A 1 98 ? 7.319 3.417 -6.131 1.00 96.00 98 GLY A O 1
ATOM 705 N N . GLY A 1 99 ? 6.750 1.723 -7.477 1.00 97.31 99 GLY A N 1
ATOM 706 C CA . GLY A 1 99 ? 8.089 1.482 -7.992 1.00 97.31 99 GLY A CA 1
ATOM 707 C C . GLY A 1 99 ? 8.421 2.394 -9.173 1.00 97.31 99 GLY A C 1
ATOM 708 O O . GLY A 1 99 ? 7.611 2.561 -10.084 1.00 97.31 99 GLY A O 1
ATOM 709 N N . ASP A 1 100 ? 9.637 2.938 -9.188 1.00 97.62 100 ASP A N 1
ATOM 710 C CA . ASP A 1 100 ? 10.142 3.722 -10.319 1.00 97.62 100 ASP A CA 1
ATOM 711 C C . ASP A 1 100 ? 10.238 2.889 -11.603 1.00 97.62 100 ASP A C 1
ATOM 713 O O . ASP A 1 100 ? 10.584 1.702 -11.579 1.00 97.62 100 ASP A O 1
ATOM 717 N N . GLY A 1 101 ? 10.012 3.540 -12.743 1.00 96.31 101 GLY A N 1
ATOM 718 C CA . GLY A 1 101 ? 10.269 2.955 -14.054 1.00 96.31 101 GLY A CA 1
ATOM 719 C C . GLY A 1 101 ? 11.762 2.767 -14.345 1.00 96.31 101 GLY A C 1
ATOM 720 O O . GLY A 1 101 ? 12.626 3.496 -13.853 1.00 96.31 101 GLY A O 1
ATOM 721 N N . GLY A 1 102 ? 12.061 1.789 -15.191 1.00 94.31 102 GLY A N 1
ATOM 722 C CA . GLY A 1 102 ? 13.371 1.616 -15.798 1.00 94.31 102 GLY A CA 1
ATOM 723 C C . GLY A 1 102 ? 13.698 2.720 -16.807 1.00 94.31 102 GLY A C 1
ATOM 724 O O . GLY A 1 102 ? 12.815 3.354 -17.383 1.00 94.31 102 GLY A O 1
ATOM 725 N N . LYS A 1 103 ? 14.988 2.944 -17.070 1.00 90.94 103 LYS A N 1
ATOM 726 C CA . LYS A 1 103 ? 15.451 3.956 -18.028 1.00 90.94 103 LYS A CA 1
ATOM 727 C C . LYS A 1 103 ? 15.294 3.450 -19.466 1.00 90.94 103 LYS A C 1
ATOM 729 O O . LYS A 1 103 ? 15.882 2.439 -19.858 1.00 90.94 103 LYS A O 1
ATOM 734 N N . GLY A 1 104 ? 14.538 4.186 -20.279 1.00 83.12 104 GLY A N 1
ATOM 735 C CA . GLY A 1 104 ? 14.305 3.864 -21.695 1.00 83.12 104 GLY A CA 1
ATOM 736 C C . GLY A 1 104 ? 15.526 4.047 -22.607 1.00 83.12 104 GLY A C 1
ATOM 737 O O . GLY A 1 104 ? 15.596 3.433 -23.665 1.00 83.12 104 GLY A O 1
ATOM 738 N N . ASN A 1 105 ? 16.515 4.840 -22.188 1.00 84.12 105 ASN A N 1
ATOM 739 C CA . ASN A 1 105 ? 17.738 5.138 -22.944 1.00 84.12 105 ASN A CA 1
ATOM 740 C C . ASN A 1 105 ? 18.941 4.264 -22.547 1.00 84.12 105 ASN A C 1
ATOM 742 O O . ASN A 1 105 ? 20.079 4.577 -22.892 1.00 84.12 105 ASN A O 1
ATOM 746 N N . ALA A 1 106 ? 18.716 3.186 -21.794 1.00 80.12 106 ALA A N 1
ATOM 747 C CA . ALA A 1 106 ? 19.785 2.269 -21.431 1.00 80.12 106 ALA A CA 1
ATOM 748 C C . ALA A 1 106 ? 20.368 1.588 -22.686 1.00 80.12 106 ALA A C 1
ATOM 750 O O . ALA A 1 106 ? 19.626 1.155 -23.577 1.00 80.12 106 ALA A O 1
ATOM 751 N N . GLY A 1 107 ? 21.700 1.469 -22.738 1.00 74.75 107 GLY A N 1
ATOM 752 C CA . GLY A 1 107 ? 22.417 0.823 -23.841 1.00 74.75 107 GLY A CA 1
ATOM 753 C C . GLY A 1 107 ? 21.970 -0.624 -24.105 1.00 74.75 107 GLY A C 1
ATOM 754 O O . GLY A 1 107 ? 21.247 -1.236 -23.310 1.00 74.75 107 GLY A O 1
ATOM 755 N N . LEU A 1 108 ? 22.385 -1.185 -25.243 1.00 76.69 108 LEU A N 1
ATOM 756 C CA . LEU A 1 108 ? 22.087 -2.577 -25.612 1.00 76.69 108 LEU A CA 1
ATOM 757 C C . LEU A 1 108 ? 22.531 -3.550 -24.504 1.00 76.69 108 LEU A C 1
ATOM 759 O O . LEU A 1 108 ? 23.640 -3.437 -23.989 1.00 76.69 108 LEU A O 1
ATOM 763 N N . GLY A 1 109 ? 21.643 -4.459 -24.085 1.00 76.81 109 GLY A N 1
ATOM 764 C CA . GLY A 1 109 ? 21.914 -5.428 -23.016 1.00 76.81 109 GLY A CA 1
ATOM 765 C C . GLY A 1 109 ? 21.975 -4.874 -21.583 1.00 76.81 109 GLY A C 1
ATOM 766 O O . GLY A 1 109 ? 22.161 -5.654 -20.649 1.00 76.81 109 GLY A O 1
ATOM 767 N N . GLN A 1 110 ? 21.796 -3.566 -21.368 1.00 84.06 110 GLN A N 1
ATOM 768 C CA . GLN A 1 110 ? 21.847 -2.984 -20.024 1.00 84.06 110 GLN A CA 1
ATOM 769 C C . GLN A 1 110 ? 20.602 -3.326 -19.192 1.00 84.06 110 GLN A C 1
ATOM 771 O O . GLN A 1 110 ? 19.461 -3.329 -19.673 1.00 84.06 110 GLN A O 1
ATOM 776 N N . LYS A 1 111 ? 20.830 -3.593 -17.902 1.00 89.56 111 LYS A N 1
ATOM 777 C CA . LYS A 1 111 ? 19.765 -3.849 -16.927 1.00 89.56 111 LYS A CA 1
ATOM 778 C C . LYS A 1 111 ? 19.159 -2.523 -16.495 1.00 89.56 111 LYS A C 1
ATOM 780 O O . LYS A 1 111 ? 19.832 -1.667 -15.928 1.00 89.56 111 LYS A O 1
ATOM 785 N N . SER A 1 112 ? 17.879 -2.353 -16.779 1.00 93.38 112 SER A N 1
ATOM 786 C CA . SER A 1 112 ? 17.125 -1.160 -16.418 1.00 93.38 112 SER A CA 1
ATOM 787 C C . SER A 1 112 ? 15.694 -1.555 -16.109 1.00 93.38 112 SER A C 1
ATOM 789 O O . SER A 1 112 ? 14.753 -1.143 -16.775 1.00 93.38 112 SER A O 1
ATOM 791 N N . ASP A 1 113 ? 15.548 -2.473 -15.162 1.00 94.50 113 ASP A N 1
ATOM 792 C CA . ASP A 1 113 ? 14.249 -2.990 -14.748 1.00 94.50 113 ASP A CA 1
ATOM 793 C C . ASP A 1 113 ? 13.473 -1.927 -13.985 1.00 94.50 113 ASP A C 1
ATOM 795 O O . ASP A 1 113 ? 14.063 -1.103 -13.279 1.00 94.50 113 ASP A O 1
ATOM 799 N N . GLY A 1 114 ? 12.150 -2.017 -14.041 1.00 96.62 114 GLY A N 1
ATOM 800 C CA . GLY A 1 114 ? 11.307 -1.291 -13.112 1.00 96.62 114 GLY A CA 1
ATOM 801 C C . GLY A 1 114 ? 11.571 -1.754 -11.683 1.00 96.62 114 GLY A C 1
ATOM 802 O O . GLY A 1 114 ? 11.917 -2.916 -11.419 1.00 96.62 114 GLY A O 1
ATOM 803 N N . LYS A 1 115 ? 11.447 -0.846 -10.720 1.00 97.88 115 LYS A N 1
ATOM 804 C CA . LYS A 1 115 ? 11.489 -1.201 -9.301 1.00 97.88 115 LYS A CA 1
ATOM 805 C C . LYS A 1 115 ? 10.158 -1.837 -8.905 1.00 97.88 115 LYS A C 1
ATOM 807 O O . LYS A 1 115 ? 9.112 -1.496 -9.454 1.00 97.88 115 LYS A O 1
ATOM 812 N N . SER A 1 116 ? 10.202 -2.776 -7.966 1.00 98.25 116 SER A N 1
ATOM 813 C CA . SER A 1 116 ? 8.972 -3.251 -7.335 1.00 98.25 116 SER A CA 1
ATOM 814 C C . SER A 1 116 ? 8.379 -2.132 -6.479 1.00 98.25 116 SER A C 1
ATOM 816 O O . SER A 1 116 ? 9.123 -1.312 -5.933 1.00 98.25 116 SER A O 1
ATOM 818 N N . GLY A 1 117 ? 7.054 -2.100 -6.382 1.00 98.12 117 GLY A N 1
ATOM 819 C CA . GLY A 1 117 ? 6.371 -1.263 -5.405 1.00 98.12 117 GLY A CA 1
ATOM 820 C C . GLY A 1 117 ? 6.656 -1.748 -3.987 1.00 98.12 117 GLY A C 1
ATOM 821 O O . GLY A 1 117 ? 7.102 -2.880 -3.784 1.00 98.12 117 GLY A O 1
ATOM 822 N N . GLN A 1 118 ? 6.416 -0.884 -3.008 1.00 97.75 118 GLN A N 1
ATOM 823 C CA . GLN A 1 118 ? 6.573 -1.222 -1.597 1.00 97.75 118 GLN A CA 1
ATOM 824 C C . GLN A 1 118 ? 5.284 -1.816 -1.028 1.00 97.75 118 GLN A C 1
ATOM 826 O O . GLN A 1 118 ? 4.177 -1.536 -1.504 1.00 97.75 118 GLN A O 1
ATOM 831 N N . ASP A 1 119 ? 5.437 -2.636 0.005 1.00 97.81 119 ASP A N 1
ATOM 832 C CA . ASP A 1 119 ? 4.314 -3.203 0.744 1.00 97.81 119 ASP A CA 1
ATOM 833 C C . ASP A 1 119 ? 3.514 -2.084 1.427 1.00 97.81 119 ASP A C 1
ATOM 835 O O . ASP A 1 119 ? 4.070 -1.077 1.867 1.00 97.81 119 ASP A O 1
ATOM 839 N N . SER A 1 120 ? 2.199 -2.265 1.516 1.00 96.31 120 SER A N 1
ATOM 840 C CA . SER A 1 120 ? 1.343 -1.444 2.376 1.00 96.31 120 SER A CA 1
ATOM 841 C C . SER A 1 120 ? 0.852 -2.272 3.551 1.00 96.31 120 SER A C 1
ATOM 843 O O . SER A 1 120 ? 0.717 -3.492 3.439 1.00 96.31 120 SER A O 1
ATOM 845 N N . LYS A 1 121 ? 0.588 -1.616 4.678 1.00 95.56 121 LYS A N 1
ATOM 846 C CA . LYS A 1 121 ? 0.237 -2.271 5.937 1.00 95.56 121 LYS A CA 1
ATOM 847 C C . LYS A 1 121 ? -0.862 -1.503 6.657 1.00 95.56 121 LYS A C 1
ATOM 849 O O . LYS A 1 121 ? -0.806 -0.279 6.723 1.00 95.56 121 LYS A O 1
ATOM 854 N N . PHE A 1 122 ? -1.800 -2.234 7.241 1.00 95.31 122 PHE A N 1
ATOM 855 C CA . PHE A 1 122 ? -2.644 -1.753 8.329 1.00 95.31 122 PHE A CA 1
ATOM 856 C C . PHE A 1 122 ? -2.542 -2.767 9.461 1.00 95.31 122 PHE A C 1
ATOM 858 O O . PHE A 1 122 ? -2.904 -3.923 9.257 1.00 95.31 122 PHE A O 1
ATOM 865 N N . ALA A 1 123 ? -2.035 -2.356 10.625 1.00 94.62 123 ALA A N 1
ATOM 866 C CA . ALA A 1 123 ? -1.797 -3.275 11.737 1.00 94.62 123 ALA A CA 1
ATOM 867 C C . ALA A 1 123 ? -1.006 -4.519 11.271 1.00 94.62 123 ALA A C 1
ATOM 869 O O . ALA A 1 123 ? 0.033 -4.376 10.650 1.00 94.62 123 ALA A O 1
ATOM 870 N N . ASP A 1 124 ? -1.447 -5.743 11.510 1.00 96.06 124 ASP A N 1
ATOM 871 C CA . ASP A 1 124 ? -0.783 -6.965 11.033 1.00 96.06 124 ASP A CA 1
ATOM 872 C C . ASP A 1 124 ? -1.080 -7.333 9.562 1.00 96.06 124 ASP A C 1
ATOM 874 O O . ASP A 1 124 ? -0.420 -8.211 9.001 1.00 96.06 124 ASP A O 1
ATOM 878 N N . LEU A 1 125 ? -2.012 -6.649 8.892 1.00 96.44 125 LEU A N 1
ATOM 879 C CA . LEU A 1 125 ? -2.362 -6.917 7.496 1.00 96.44 125 LEU A CA 1
ATOM 880 C C . LEU A 1 125 ? -1.330 -6.297 6.547 1.00 96.44 125 LEU A C 1
ATOM 882 O O . LEU A 1 125 ? -1.231 -5.074 6.458 1.00 96.44 125 LEU A O 1
ATOM 886 N N . VAL A 1 126 ? -0.598 -7.124 5.791 1.00 97.50 126 VAL A N 1
ATOM 887 C CA . VAL A 1 126 ? 0.466 -6.676 4.868 1.00 97.50 126 VAL A CA 1
ATOM 888 C C . VAL A 1 126 ? 0.146 -7.041 3.419 1.00 97.50 126 VAL A C 1
ATOM 890 O O . VAL A 1 126 ? 0.282 -8.194 3.012 1.00 97.50 126 VAL A O 1
ATOM 893 N N . ALA A 1 127 ? -0.207 -6.047 2.604 1.00 95.06 127 ALA A N 1
ATOM 894 C CA . ALA A 1 127 ? -0.409 -6.219 1.170 1.00 95.06 127 ALA A CA 1
ATOM 895 C C . ALA A 1 127 ? 0.899 -5.991 0.408 1.00 95.06 127 ALA A C 1
ATOM 897 O O . ALA A 1 127 ? 1.505 -4.918 0.482 1.00 95.06 127 ALA A O 1
ATOM 898 N N . LYS A 1 128 ? 1.325 -7.005 -0.351 1.00 98.25 128 LYS A N 1
ATOM 899 C CA . LYS A 1 128 ? 2.608 -6.985 -1.058 1.00 98.25 128 LYS A CA 1
ATOM 900 C C . LYS A 1 128 ? 2.649 -5.969 -2.192 1.00 98.25 128 LYS A C 1
ATOM 902 O O . LYS A 1 128 ? 1.703 -5.868 -2.967 1.00 98.25 128 LYS A O 1
ATOM 907 N N . GLY A 1 129 ? 3.764 -5.262 -2.336 1.00 97.69 129 GLY A N 1
ATOM 908 C CA . GLY A 1 129 ? 4.010 -4.389 -3.480 1.00 97.69 129 GLY A CA 1
ATOM 909 C C . GLY A 1 1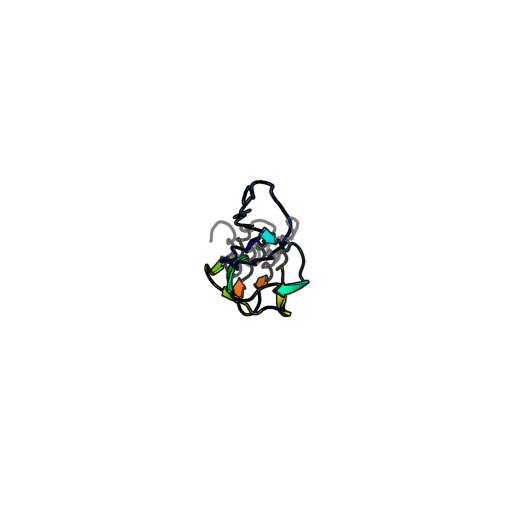29 ? 4.073 -5.160 -4.805 1.00 97.69 129 GLY A C 1
ATOM 910 O O . GLY A 1 129 ? 4.387 -6.351 -4.843 1.00 97.69 129 GLY A O 1
ATOM 911 N N . GLY A 1 130 ? 3.742 -4.493 -5.906 1.00 98.12 130 GLY A N 1
ATOM 912 C CA . GLY A 1 130 ? 3.735 -5.062 -7.250 1.00 98.12 130 GLY A CA 1
ATOM 913 C C . GLY A 1 130 ? 5.139 -5.277 -7.802 1.00 98.12 130 GLY A C 1
ATOM 914 O O . GLY A 1 130 ? 6.062 -4.511 -7.524 1.00 98.12 130 GLY A O 1
ATOM 915 N N . GLY A 1 131 ? 5.307 -6.312 -8.617 1.00 98.25 131 GLY A N 1
ATOM 916 C CA . GLY A 1 131 ? 6.560 -6.605 -9.297 1.00 98.25 131 GLY A CA 1
ATOM 917 C C . GLY A 1 131 ? 6.897 -5.566 -10.368 1.00 98.25 131 GLY A C 1
ATOM 918 O O . GLY A 1 131 ? 6.049 -5.185 -11.175 1.00 98.25 131 GLY A O 1
ATOM 919 N N . GLY A 1 132 ? 8.151 -5.114 -10.396 1.00 97.75 132 GLY A N 1
ATOM 920 C CA . GLY A 1 132 ? 8.665 -4.278 -11.483 1.00 97.75 132 GLY A CA 1
ATOM 921 C C . GLY A 1 132 ? 8.876 -5.060 -12.786 1.00 97.75 132 GLY A C 1
ATOM 922 O O . GLY A 1 132 ? 9.238 -6.238 -12.757 1.00 97.75 132 GLY A O 1
ATOM 923 N N . GLY A 1 133 ? 8.671 -4.413 -13.932 1.00 96.69 133 GLY A N 1
ATOM 924 C CA . GLY A 1 133 ? 8.872 -5.012 -15.252 1.00 96.69 133 GLY A CA 1
ATOM 925 C C . GLY A 1 133 ? 10.348 -5.257 -15.579 1.00 96.69 133 GLY A C 1
ATOM 926 O O . GLY A 1 133 ? 11.222 -4.477 -15.194 1.00 96.69 133 GLY A O 1
ATOM 927 N N . GLY A 1 134 ? 10.640 -6.344 -16.293 1.00 94.50 134 GLY A N 1
ATOM 928 C CA . GLY A 1 134 ? 11.995 -6.662 -16.750 1.00 94.50 134 GLY A CA 1
ATOM 929 C C .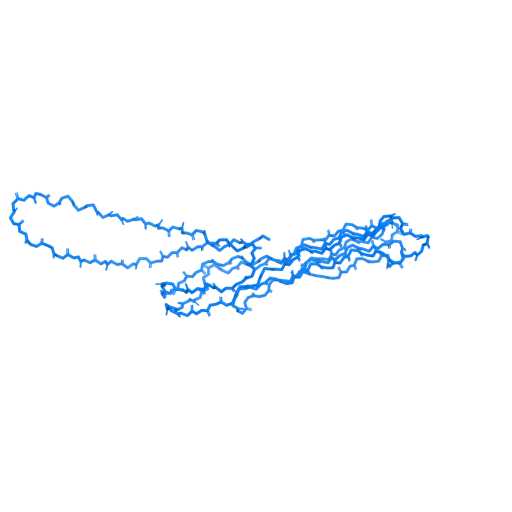 GLY A 1 134 ? 12.419 -5.787 -17.926 1.00 94.50 134 GLY A C 1
ATOM 930 O O . GLY A 1 134 ? 11.573 -5.349 -18.696 1.00 94.50 134 GLY A O 1
ATOM 931 N N . SER A 1 135 ? 13.718 -5.546 -18.096 1.00 92.69 135 SER A N 1
ATOM 932 C CA . SER A 1 135 ? 14.284 -4.833 -19.250 1.00 92.69 135 SER A CA 1
ATOM 933 C C . SER A 1 135 ? 14.951 -5.774 -20.257 1.00 92.69 135 SER A C 1
ATOM 935 O O . SER A 1 135 ? 15.018 -6.988 -20.050 1.00 92.69 135 SER A O 1
ATOM 937 N N . ASP A 1 136 ? 15.521 -5.213 -21.328 1.00 88.12 136 ASP A N 1
ATOM 938 C CA . ASP A 1 136 ? 16.352 -5.950 -22.288 1.00 88.12 136 ASP A CA 1
ATOM 939 C C . ASP A 1 136 ? 17.437 -6.835 -21.633 1.00 88.12 136 ASP A C 1
ATOM 941 O O . ASP A 1 136 ? 17.659 -7.968 -22.065 1.00 88.12 136 ASP A O 1
ATOM 945 N N . GLY A 1 137 ? 18.082 -6.339 -20.568 1.00 85.88 137 GLY A N 1
ATOM 946 C CA . GLY A 1 137 ? 19.163 -7.032 -19.861 1.00 85.88 137 GLY A CA 1
ATOM 947 C C . GLY A 1 137 ? 18.710 -8.105 -18.861 1.00 85.88 137 GLY A C 1
ATOM 948 O O . GLY A 1 137 ? 19.428 -9.085 -18.663 1.00 85.88 137 GLY A O 1
ATOM 949 N N . THR A 1 138 ? 17.535 -7.961 -18.239 1.00 87.25 138 THR A N 1
ATOM 950 C CA . THR A 1 138 ? 17.056 -8.899 -17.197 1.00 87.25 138 THR A CA 1
ATOM 951 C C . THR A 1 138 ? 15.991 -9.869 -17.709 1.00 87.25 138 THR A C 1
ATOM 953 O O . THR A 1 138 ? 15.863 -10.968 -17.169 1.00 87.25 138 THR A O 1
ATOM 956 N N . LYS A 1 139 ? 15.300 -9.530 -18.806 1.00 86.62 139 LYS A N 1
ATOM 957 C CA . LYS A 1 139 ? 14.282 -10.318 -19.529 1.00 86.62 139 LYS A CA 1
ATOM 958 C C . LYS A 1 139 ? 13.027 -10.661 -18.724 1.00 86.62 139 LYS A C 1
ATOM 960 O O . LYS A 1 139 ? 11.938 -10.426 -19.225 1.00 86.62 139 LYS A O 1
ATOM 965 N N . LYS A 1 140 ? 13.141 -11.194 -17.507 1.00 93.81 140 LYS A N 1
ATOM 966 C CA . LYS A 1 140 ? 11.999 -11.504 -16.637 1.00 93.81 140 LYS A CA 1
ATOM 967 C C . LYS A 1 140 ? 11.569 -10.287 -15.821 1.00 93.81 140 LYS A C 1
ATOM 969 O O . LYS A 1 140 ? 12.419 -9.512 -15.383 1.00 93.81 140 LYS A O 1
ATOM 974 N N . GLY A 1 141 ? 10.269 -10.164 -15.571 1.00 94.25 141 GLY A N 1
ATOM 975 C CA . GLY A 1 141 ? 9.761 -9.269 -14.538 1.00 94.25 141 GLY A CA 1
ATOM 976 C C . GLY A 1 141 ? 10.075 -9.776 -13.131 1.00 94.25 141 GLY A C 1
ATOM 977 O O . GLY A 1 141 ? 10.486 -10.923 -12.925 1.00 94.25 141 GLY A O 1
ATOM 978 N N . LYS A 1 142 ? 9.925 -8.889 -12.151 1.00 96.38 142 LYS A N 1
ATOM 979 C CA . LYS A 1 142 ? 10.106 -9.189 -10.730 1.00 96.38 142 LYS A CA 1
ATOM 980 C C . LYS A 1 142 ? 8.818 -9.762 -10.145 1.00 96.38 142 LYS A C 1
ATOM 982 O O . LYS A 1 142 ? 7.721 -9.443 -10.598 1.00 96.38 142 LYS A O 1
ATOM 987 N N . ASN A 1 143 ? 8.960 -10.563 -9.096 1.00 96.44 143 ASN A N 1
ATOM 988 C CA . ASN A 1 143 ? 7.825 -11.034 -8.308 1.00 96.44 143 ASN A CA 1
ATOM 989 C C . ASN A 1 143 ? 7.286 -9.901 -7.415 1.00 96.44 143 ASN A C 1
ATOM 991 O O . ASN A 1 143 ? 7.995 -8.933 -7.126 1.00 96.44 143 ASN A O 1
ATOM 995 N N . GLY A 1 144 ? 6.043 -10.050 -6.968 1.00 95.25 144 GLY A N 1
ATOM 996 C CA . GLY A 1 144 ? 5.348 -9.132 -6.068 1.00 95.25 144 GLY A CA 1
ATOM 997 C C . GLY A 1 144 ? 3.939 -9.644 -5.774 1.00 95.25 144 GLY A C 1
ATOM 998 O O . GLY A 1 144 ? 3.608 -10.765 -6.160 1.00 95.25 144 GLY A O 1
ATOM 999 N N . GLY A 1 145 ? 3.101 -8.817 -5.141 1.00 92.44 145 GLY A N 1
ATOM 1000 C CA . GLY A 1 145 ? 1.670 -9.106 -4.967 1.00 92.44 145 GLY A CA 1
ATOM 1001 C C . GLY A 1 145 ? 0.968 -9.399 -6.298 1.00 92.44 145 GLY A C 1
ATOM 1002 O O . GLY A 1 145 ? 0.064 -10.223 -6.362 1.00 92.44 145 GLY A O 1
ATOM 1003 N N . SER A 1 146 ? 1.453 -8.796 -7.383 1.00 96.25 146 SER A N 1
ATOM 1004 C CA . SER A 1 146 ? 1.314 -9.297 -8.752 1.00 96.25 146 SER A CA 1
ATOM 1005 C C . SER A 1 146 ? 2.685 -9.285 -9.437 1.00 96.25 146 SER A C 1
ATOM 1007 O O . SER A 1 146 ? 3.517 -8.426 -9.137 1.00 96.25 146 SER A O 1
ATOM 1009 N N . GLY A 1 147 ? 2.953 -10.243 -10.328 1.00 96.38 147 GLY A N 1
ATOM 1010 C CA . GLY A 1 147 ? 4.234 -10.356 -11.037 1.00 96.38 147 GLY A CA 1
ATOM 1011 C C . GLY A 1 147 ? 4.366 -9.361 -12.193 1.00 96.38 147 GLY A C 1
ATOM 1012 O O . GLY A 1 147 ? 3.422 -9.174 -12.955 1.00 96.38 147 GLY A O 1
ATOM 1013 N N . GLY A 1 148 ? 5.538 -8.735 -12.331 1.00 96.19 148 GLY A N 1
ATOM 1014 C CA . GLY A 1 148 ? 5.845 -7.820 -13.433 1.00 96.19 148 GLY A CA 1
ATOM 1015 C C . GLY A 1 148 ? 6.012 -8.539 -14.776 1.00 96.19 148 GLY A C 1
ATOM 1016 O O . GLY A 1 148 ? 6.388 -9.712 -14.828 1.00 96.19 148 GLY A O 1
ATOM 1017 N N . GLY A 1 149 ? 5.782 -7.822 -15.875 1.00 95.94 149 GLY A N 1
ATOM 1018 C CA . GLY A 1 149 ? 5.941 -8.347 -17.230 1.00 95.94 149 GLY A CA 1
ATOM 1019 C C . GLY A 1 149 ? 7.406 -8.530 -17.637 1.00 95.94 149 GLY A C 1
ATOM 1020 O O . GLY A 1 149 ? 8.293 -7.786 -17.209 1.00 95.94 149 GLY A O 1
ATOM 1021 N N . GLY A 1 150 ? 7.660 -9.519 -18.493 1.00 91.88 150 GLY A N 1
ATOM 1022 C CA . GLY A 1 150 ? 8.954 -9.719 -19.143 1.00 91.88 150 GLY A CA 1
ATOM 1023 C C . GLY A 1 150 ? 9.135 -8.883 -20.415 1.00 91.88 150 GLY A C 1
ATOM 1024 O O . GLY A 1 150 ? 8.192 -8.294 -20.940 1.00 91.88 150 GLY A O 1
ATOM 1025 N N . LYS A 1 151 ? 10.369 -8.855 -20.920 1.00 86.19 151 LYS A N 1
ATOM 1026 C CA . LYS A 1 151 ? 10.729 -8.351 -22.252 1.00 86.19 151 LYS A CA 1
ATOM 1027 C C . LYS A 1 151 ? 9.963 -9.138 -23.326 1.00 86.19 151 LYS A C 1
ATOM 1029 O O . LYS A 1 151 ? 9.802 -10.347 -23.197 1.00 86.19 151 LYS A O 1
ATOM 1034 N N . TYR A 1 152 ? 9.585 -8.483 -24.423 1.00 75.12 152 TYR A N 1
ATOM 1035 C CA . TYR A 1 152 ? 9.023 -9.169 -25.590 1.00 75.12 152 TYR A CA 1
ATOM 1036 C C . TYR A 1 152 ? 9.943 -10.287 -26.127 1.00 75.12 152 TYR A C 1
ATOM 1038 O O . TYR A 1 152 ? 11.176 -10.174 -26.108 1.00 75.12 152 TYR A O 1
ATOM 1046 N N . GLY A 1 153 ? 9.326 -11.350 -26.658 1.00 69.50 153 GLY A N 1
ATOM 1047 C CA . GLY A 1 153 ? 10.013 -12.479 -27.301 1.00 69.50 153 GLY A CA 1
ATOM 1048 C C . GLY A 1 153 ? 10.604 -13.520 -26.343 1.00 69.50 153 GLY A C 1
ATOM 1049 O O . GLY A 1 153 ? 11.525 -14.245 -26.732 1.00 69.50 153 GLY A O 1
ATOM 1050 N N . LYS A 1 154 ? 10.130 -13.569 -25.094 1.00 52.59 154 LYS A N 1
ATOM 1051 C CA . LYS A 1 154 ? 10.548 -14.514 -24.056 1.00 52.59 154 LYS A CA 1
ATOM 1052 C C . LYS A 1 154 ? 9.369 -14.935 -23.196 1.00 52.59 154 LYS A C 1
ATOM 1054 O O . LYS A 1 154 ? 8.525 -14.059 -22.918 1.00 52.59 154 LYS A O 1
#

Radius of gyration: 23.43 Å; chains: 1; bounding box: 68×35×59 Å

pLDDT: mean 80.49, std 20.98, range [34.53, 98.25]

Secondary structure (DSSP, 8-state):
--EEEEE------------SS------------EEEE--SS-EEEE-SSSEEEEEEEEPPPPPPPSTTPPPP-PPPEEEEEEEEE-TT-EEEEE-PPPPPPPPTTPPTT---PPPPPPPEEETTEEEPPPPPPP-TTT-SPPPSSSPPPPPTT-